Protein AF-A0A7W0L1S7-F1 (afdb_monomer_lite)

Secondary structure (DSSP, 8-state):
--PPPPEEEEEEETTEEEEEEEPPSB---BPPPB--SS-EEEEESS--EEEEETTEEEEE-TTEEEEE-TT--BEEEE-S-B-

Sequence (83 aa):
MAGEPLHLETHGIDLGYVELYRYPPGPGGEVPKHAHAEYQFCFSVDFPGEYNYRGERHPVPVQSVSVIHPGEVHAARDLDDRQ

Radius of gyration: 13.08 Å; chains: 1; bounding box: 27×36×24 Å

pLDDT: mean 85.47, std 14.7, range [31.34, 97.88]

Structure (mmCIF, N/CA/C/O backbone):
data_AF-A0A7W0L1S7-F1
#
_entry.id   AF-A0A7W0L1S7-F1
#
loop_
_atom_site.group_PDB
_atom_site.id
_atom_site.type_symbol
_atom_site.label_atom_id
_atom_site.label_alt_id
_atom_site.label_comp_id
_atom_site.label_asym_id
_atom_site.label_entity_id
_atom_site.label_seq_id
_atom_site.pdbx_PDB_ins_code
_atom_site.Cartn_x
_atom_site.Cartn_y
_atom_site.Cartn_z
_atom_site.occupancy
_atom_site.B_iso_or_equiv
_atom_site.auth_seq_id
_atom_site.auth_comp_id
_atom_site.auth_asym_id
_atom_site.auth_atom_id
_atom_site.pdbx_PDB_model_num
ATOM 1 N N . MET A 1 1 ? 7.783 22.130 -2.808 1.00 31.34 1 MET A N 1
ATOM 2 C CA . MET A 1 1 ? 8.419 22.394 -1.501 1.00 31.34 1 MET A CA 1
ATOM 3 C C . MET A 1 1 ? 8.871 21.046 -0.980 1.00 31.34 1 MET A C 1
ATOM 5 O O . MET A 1 1 ? 8.028 20.169 -0.862 1.00 31.34 1 MET A O 1
ATOM 9 N N . ALA A 1 2 ? 10.180 20.834 -0.854 1.00 37.75 2 ALA A N 1
ATOM 10 C CA . ALA A 1 2 ? 10.744 19.543 -0.469 1.00 37.75 2 ALA A CA 1
ATOM 11 C C . ALA A 1 2 ? 10.323 19.227 0.975 1.00 37.75 2 ALA A C 1
ATOM 13 O O . ALA A 1 2 ? 10.708 19.954 1.886 1.00 37.75 2 ALA A O 1
ATOM 14 N N . GLY A 1 3 ? 9.463 18.219 1.148 1.00 39.69 3 GLY A N 1
ATOM 15 C CA . GLY A 1 3 ? 9.092 17.702 2.463 1.00 39.69 3 GLY A CA 1
ATOM 16 C C . GLY A 1 3 ? 10.302 17.048 3.124 1.00 39.69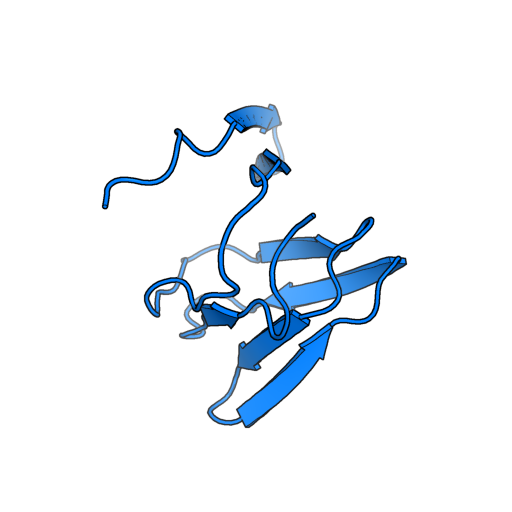 3 GLY A C 1
ATOM 17 O O . GLY A 1 3 ? 11.167 16.513 2.429 1.00 39.69 3 GLY A O 1
ATOM 18 N N . GLU A 1 4 ? 10.380 17.147 4.447 1.00 41.94 4 GLU A N 1
ATOM 19 C CA . GLU A 1 4 ? 11.438 16.537 5.253 1.00 41.94 4 GLU A CA 1
ATOM 20 C C . GLU A 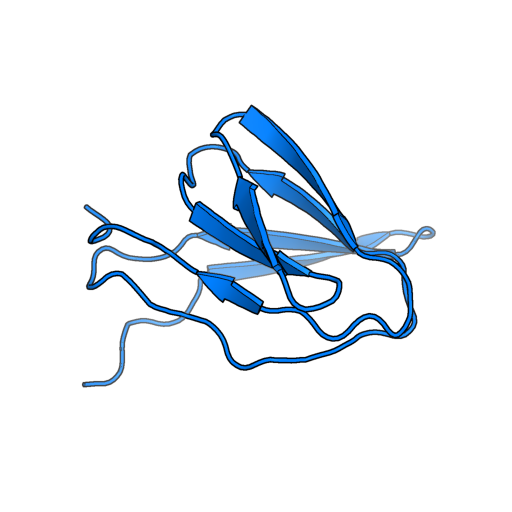1 4 ? 11.637 15.044 4.927 1.00 41.94 4 GLU A C 1
ATOM 22 O O . GLU A 1 4 ? 10.693 14.378 4.485 1.00 41.94 4 GLU A O 1
ATOM 27 N N . PRO A 1 5 ? 12.859 14.506 5.102 1.00 46.19 5 PRO A N 1
ATOM 28 C CA . PRO A 1 5 ? 13.155 13.138 4.714 1.00 46.19 5 PRO A CA 1
ATOM 29 C C . PRO A 1 5 ? 12.285 12.151 5.494 1.00 46.19 5 PRO A C 1
ATOM 31 O O . PRO A 1 5 ? 12.185 12.210 6.717 1.00 46.19 5 PRO A O 1
ATOM 34 N N . LEU A 1 6 ? 11.698 11.213 4.753 1.00 57.62 6 LEU A N 1
ATOM 35 C CA . LEU A 1 6 ? 11.132 9.982 5.281 1.00 57.62 6 LEU A CA 1
ATOM 36 C C . LEU A 1 6 ? 12.144 9.345 6.236 1.00 57.62 6 LEU A C 1
ATOM 38 O O . LEU A 1 6 ? 13.260 9.028 5.814 1.00 57.62 6 LEU A O 1
ATOM 42 N N . HIS A 1 7 ? 11.787 9.162 7.507 1.00 60.59 7 HIS A N 1
ATOM 43 C CA . HIS A 1 7 ? 12.623 8.342 8.373 1.00 60.59 7 HIS A CA 1
ATOM 44 C C . HIS A 1 7 ? 12.346 6.885 8.017 1.00 60.59 7 HIS A C 1
ATOM 46 O O . HIS A 1 7 ? 11.298 6.349 8.380 1.00 60.59 7 HIS A O 1
ATOM 52 N N . LEU A 1 8 ? 13.259 6.311 7.236 1.00 65.00 8 LEU A N 1
ATOM 53 C CA . LEU A 1 8 ? 13.272 4.912 6.846 1.00 65.00 8 LEU A CA 1
ATOM 54 C C . LEU A 1 8 ? 14.327 4.195 7.680 1.00 65.00 8 LEU A C 1
ATOM 56 O O . LEU A 1 8 ? 15.520 4.484 7.574 1.00 65.00 8 LEU A O 1
ATOM 60 N N . GLU A 1 9 ? 13.878 3.254 8.496 1.00 73.38 9 GLU A N 1
ATOM 61 C CA . GLU A 1 9 ? 14.756 2.328 9.198 1.00 73.38 9 GLU A CA 1
ATOM 62 C C . GLU A 1 9 ? 14.608 0.949 8.551 1.00 73.38 9 GLU A C 1
ATOM 64 O O . GLU A 1 9 ? 13.542 0.337 8.639 1.00 73.38 9 GLU A O 1
ATOM 69 N N . THR A 1 10 ? 15.661 0.482 7.873 1.00 73.81 10 THR A N 1
ATOM 70 C CA . THR A 1 10 ? 15.672 -0.808 7.168 1.00 73.81 10 THR A CA 1
ATOM 71 C C . THR A 1 10 ? 16.550 -1.810 7.906 1.00 73.81 10 THR A C 1
ATOM 73 O O . THR A 1 10 ? 17.746 -1.580 8.095 1.00 73.81 10 THR A O 1
ATOM 76 N N . HIS A 1 11 ? 15.981 -2.961 8.253 1.00 76.62 11 HIS A N 1
ATOM 77 C CA . HIS A 1 11 ? 16.717 -4.090 8.815 1.00 76.62 11 HIS A CA 1
ATOM 78 C C . HIS A 1 11 ? 16.608 -5.305 7.897 1.00 76.62 11 HIS A C 1
ATOM 80 O O . HIS A 1 11 ? 15.507 -5.752 7.573 1.00 76.62 11 HIS A O 1
ATOM 86 N N . GLY A 1 12 ? 17.757 -5.848 7.492 1.00 74.88 12 GLY A N 1
ATOM 87 C CA . GLY A 1 12 ? 17.817 -7.137 6.811 1.00 74.88 12 GLY A CA 1
ATOM 88 C C . GLY A 1 12 ? 17.616 -8.276 7.809 1.00 74.88 12 GLY A C 1
ATOM 89 O O . GLY A 1 12 ? 18.272 -8.317 8.849 1.00 74.88 12 GLY A O 1
ATOM 90 N N . ILE A 1 13 ? 16.726 -9.201 7.477 1.00 70.50 13 ILE A N 1
ATOM 91 C CA . ILE A 1 13 ? 16.547 -10.484 8.159 1.00 70.50 13 ILE A CA 1
ATOM 92 C C . ILE A 1 13 ? 16.688 -11.600 7.118 1.00 70.50 13 ILE A C 1
ATOM 94 O O . ILE A 1 13 ? 16.492 -11.358 5.929 1.00 70.50 13 ILE A O 1
ATOM 98 N N . ASP A 1 14 ? 16.963 -12.837 7.535 1.00 71.81 14 ASP A N 1
ATOM 99 C CA . ASP A 1 14 ? 17.123 -13.980 6.608 1.00 71.81 14 ASP A CA 1
ATOM 100 C C . ASP A 1 14 ? 15.900 -14.220 5.689 1.00 71.81 14 ASP A C 1
ATOM 102 O O . ASP A 1 14 ? 15.989 -14.940 4.697 1.00 71.81 14 ASP A O 1
ATOM 106 N N . LEU A 1 15 ? 14.755 -13.608 6.009 1.00 69.75 15 LEU A N 1
ATOM 107 C CA . LEU A 1 15 ? 13.478 -13.724 5.303 1.00 69.75 15 LEU A CA 1
ATOM 108 C C . LEU A 1 15 ? 13.097 -12.488 4.458 1.00 69.75 15 LEU A C 1
ATOM 110 O O . LEU A 1 15 ? 12.054 -12.525 3.809 1.00 69.75 15 LEU A O 1
ATOM 114 N N . GLY A 1 16 ? 13.886 -11.404 4.458 1.00 80.69 16 GLY A N 1
ATOM 115 C CA . GLY A 1 16 ? 13.586 -10.179 3.700 1.00 80.69 16 GLY A CA 1
ATOM 116 C C . GLY A 1 16 ? 14.041 -8.879 4.374 1.00 80.69 16 GLY A C 1
ATOM 117 O O . GLY A 1 16 ? 14.930 -8.876 5.225 1.00 80.69 16 GLY A O 1
ATOM 118 N N . TYR A 1 17 ? 13.414 -7.764 3.993 1.00 86.25 17 TYR A N 1
ATOM 119 C CA . TYR A 1 17 ? 13.644 -6.440 4.580 1.00 86.25 17 TYR A CA 1
ATOM 120 C C . TYR A 1 17 ? 12.439 -6.016 5.416 1.00 86.25 17 TYR A C 1
ATOM 122 O O . TYR A 1 17 ? 11.295 -6.180 4.995 1.00 86.25 17 TYR A O 1
ATOM 130 N N . VAL A 1 18 ? 12.701 -5.455 6.595 1.00 87.31 18 VAL A N 1
ATOM 131 C CA . VAL A 1 18 ? 11.690 -4.753 7.389 1.00 87.31 18 VAL A CA 1
ATOM 132 C C . VAL A 1 18 ? 11.982 -3.270 7.315 1.00 87.31 18 VAL A C 1
ATOM 134 O O . VAL A 1 18 ? 13.103 -2.850 7.594 1.00 87.31 18 VAL A O 1
ATOM 137 N N . GLU A 1 19 ? 10.960 -2.502 6.964 1.00 86.25 19 GLU A N 1
ATOM 138 C CA . GLU A 1 19 ? 11.022 -1.056 6.829 1.00 86.25 19 GLU A CA 1
ATOM 139 C C . GLU A 1 19 ? 9.986 -0.411 7.748 1.00 86.25 19 GLU A C 1
ATOM 141 O O . GLU A 1 19 ? 8.803 -0.760 7.704 1.00 86.25 19 GLU A O 1
ATOM 146 N N . LEU A 1 20 ? 10.430 0.530 8.583 1.00 86.81 20 LEU A N 1
ATOM 147 C CA . LEU A 1 20 ? 9.541 1.385 9.364 1.00 86.81 20 LEU A CA 1
ATOM 148 C C . LEU A 1 20 ? 9.488 2.772 8.733 1.00 86.81 20 LEU A C 1
ATOM 150 O O . LEU A 1 20 ? 10.514 3.433 8.591 1.00 86.81 20 LEU A O 1
ATOM 154 N N . TYR A 1 21 ? 8.276 3.210 8.412 1.00 84.44 21 TYR A N 1
ATOM 155 C CA . TYR A 1 21 ? 8.007 4.508 7.820 1.00 84.44 21 TYR A CA 1
ATOM 156 C C . TYR A 1 21 ? 7.384 5.437 8.860 1.00 84.44 21 TYR A C 1
ATOM 158 O O . TYR A 1 21 ? 6.331 5.136 9.421 1.00 84.44 21 TYR A O 1
ATOM 166 N N . ARG A 1 22 ? 8.023 6.584 9.103 1.00 84.50 22 ARG A N 1
ATOM 167 C CA . ARG A 1 22 ? 7.425 7.706 9.840 1.00 84.50 22 ARG A CA 1
ATOM 168 C C . ARG A 1 22 ? 7.397 8.933 8.947 1.00 84.50 22 ARG A C 1
ATOM 170 O O . ARG A 1 22 ? 8.446 9.455 8.567 1.00 84.50 22 ARG A O 1
ATOM 177 N N . TYR A 1 23 ? 6.189 9.367 8.611 1.00 80.69 23 TYR A N 1
ATOM 178 C CA . TYR A 1 23 ? 5.970 10.541 7.781 1.00 80.69 23 TYR A CA 1
ATOM 179 C C . TYR A 1 23 ? 5.856 11.792 8.663 1.00 80.69 23 TYR A C 1
ATOM 181 O O . TYR A 1 23 ? 5.120 11.762 9.648 1.00 80.69 23 TYR A O 1
ATOM 189 N N . PRO A 1 24 ? 6.552 12.894 8.332 1.00 84.44 24 PRO A N 1
ATOM 190 C CA . PRO A 1 24 ? 6.377 14.160 9.036 1.00 84.44 24 PRO A CA 1
ATOM 191 C C . PRO A 1 24 ? 4.980 14.749 8.761 1.00 84.44 24 PRO A C 1
ATOM 193 O O . PRO A 1 24 ? 4.353 14.371 7.757 1.00 84.44 24 PRO A O 1
ATOM 196 N N . PRO A 1 25 ? 4.524 15.712 9.584 1.00 88.19 25 PRO A N 1
ATOM 197 C CA . PRO A 1 25 ? 3.342 16.511 9.283 1.00 88.19 25 PRO A CA 1
ATOM 198 C C . PRO A 1 25 ? 3.435 17.141 7.891 1.00 88.19 25 PRO A C 1
ATOM 200 O O . PRO A 1 25 ? 4.513 17.546 7.439 1.00 88.19 25 PRO A O 1
ATOM 203 N N . GLY A 1 26 ? 2.313 17.230 7.187 1.00 89.44 26 GLY A N 1
ATOM 204 C CA . GLY A 1 26 ? 2.289 17.754 5.827 1.00 89.44 26 GLY A CA 1
ATOM 205 C C . GLY A 1 26 ? 1.085 17.294 5.017 1.00 89.44 26 GLY A C 1
ATOM 206 O O . GLY A 1 26 ? 0.279 16.501 5.498 1.00 89.44 26 GLY A O 1
ATOM 207 N N . PRO A 1 27 ? 0.955 17.780 3.773 1.00 89.94 27 PRO A N 1
ATOM 208 C CA . PRO A 1 27 ? -0.205 17.472 2.960 1.00 89.94 27 PRO A CA 1
ATOM 209 C C . PRO A 1 27 ? -0.312 15.973 2.679 1.00 89.94 27 PRO A C 1
ATOM 211 O O . PRO A 1 27 ? 0.707 15.295 2.469 1.00 89.94 27 PRO A O 1
ATOM 214 N N . GLY A 1 28 ? -1.547 15.483 2.619 1.00 89.06 28 GLY A N 1
ATO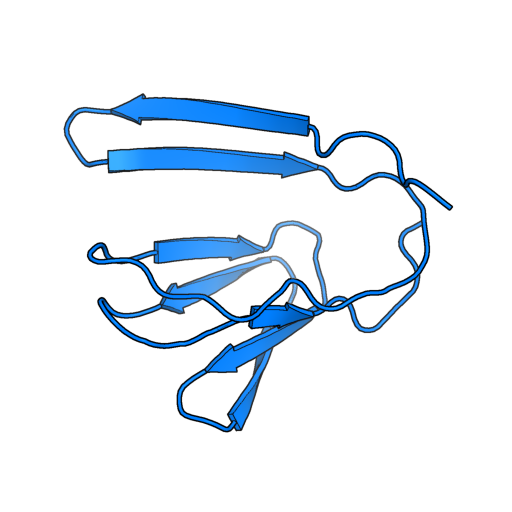M 215 C CA . GLY A 1 28 ? -1.819 14.151 2.094 1.00 89.06 28 GLY A CA 1
ATOM 216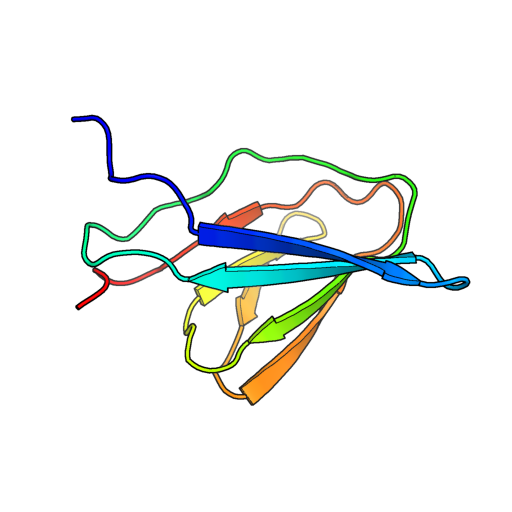 C C . GLY A 1 28 ? -1.280 14.013 0.665 1.00 89.06 28 GLY A C 1
ATOM 217 O O . GLY A 1 28 ? -1.200 14.987 -0.093 1.00 89.06 28 GLY A O 1
ATOM 218 N N . GLY A 1 29 ? -0.854 12.815 0.280 1.00 89.75 29 GLY A N 1
ATOM 219 C CA . GLY A 1 29 ? -0.201 12.603 -1.005 1.00 89.75 29 GLY A CA 1
ATOM 220 C C . GLY A 1 29 ? -0.236 11.158 -1.461 1.00 89.75 29 GLY A C 1
ATOM 221 O O . GLY A 1 29 ? -0.491 10.246 -0.688 1.00 89.75 29 GLY A O 1
ATOM 222 N N . GLU A 1 30 ? 0.017 10.958 -2.749 1.00 91.56 30 GLU A N 1
ATOM 223 C CA . GLU A 1 30 ? 0.168 9.633 -3.338 1.00 91.56 30 GLU A CA 1
ATOM 224 C C . GLU A 1 30 ? 1.635 9.403 -3.697 1.00 91.56 30 GLU A C 1
ATOM 226 O O . GLU A 1 30 ? 2.268 10.249 -4.339 1.00 91.56 30 GLU A O 1
ATOM 231 N N . VAL A 1 31 ? 2.173 8.251 -3.295 1.00 90.56 31 VAL A N 1
ATOM 232 C CA . VAL A 1 31 ? 3.509 7.841 -3.734 1.00 90.56 31 VAL A CA 1
ATOM 233 C C . VAL A 1 31 ? 3.469 7.405 -5.202 1.00 90.56 31 VAL A C 1
ATOM 235 O O . VAL A 1 31 ? 2.450 6.890 -5.669 1.00 90.56 31 VAL A O 1
ATOM 238 N N . PRO A 1 32 ? 4.566 7.566 -5.962 1.00 93.81 32 PRO A N 1
ATOM 239 C CA . PRO A 1 32 ? 4.625 7.074 -7.332 1.00 93.81 32 PRO A CA 1
ATOM 240 C C . PRO A 1 32 ? 4.299 5.580 -7.424 1.00 93.81 32 PRO A C 1
ATOM 242 O O . PRO A 1 32 ? 4.741 4.782 -6.595 1.00 93.81 32 PRO A O 1
ATOM 245 N N . LYS A 1 33 ? 3.558 5.200 -8.472 1.00 95.50 33 LYS A N 1
ATOM 246 C CA . LYS A 1 33 ? 3.261 3.795 -8.766 1.00 95.50 33 LYS A CA 1
ATOM 247 C C . LYS A 1 33 ? 4.540 3.015 -9.031 1.00 95.50 33 LYS A C 1
ATOM 249 O O . LYS A 1 33 ? 5.383 3.460 -9.810 1.00 95.50 33 LYS A O 1
ATOM 254 N N . HIS A 1 34 ? 4.648 1.843 -8.429 1.00 96.38 34 HIS A N 1
ATOM 255 C CA . HIS A 1 34 ? 5.803 0.965 -8.569 1.00 96.38 34 HIS A CA 1
ATOM 256 C C . HIS A 1 34 ? 5.406 -0.497 -8.332 1.00 96.38 34 HIS A C 1
ATOM 258 O O . HIS A 1 34 ? 4.256 -0.791 -8.009 1.00 96.38 34 HIS A O 1
ATOM 264 N N . ALA A 1 35 ? 6.344 -1.415 -8.546 1.00 96.81 35 ALA A N 1
ATOM 265 C CA . ALA A 1 35 ? 6.176 -2.843 -8.305 1.00 96.81 35 ALA A CA 1
ATOM 266 C C . ALA A 1 35 ? 7.506 -3.438 -7.833 1.00 96.81 35 ALA A C 1
ATOM 268 O O . ALA A 1 35 ? 8.569 -2.930 -8.195 1.00 96.81 35 ALA A O 1
ATOM 269 N N . HIS A 1 36 ? 7.426 -4.536 -7.084 1.00 93.50 36 HIS A N 1
ATOM 270 C CA . HIS A 1 36 ? 8.576 -5.277 -6.558 1.00 93.50 36 HIS A CA 1
ATOM 271 C C . HIS A 1 36 ? 8.482 -6.750 -6.960 1.00 93.50 36 HIS A C 1
ATOM 273 O O . HIS A 1 36 ? 7.400 -7.225 -7.316 1.00 93.50 36 HIS A O 1
ATOM 279 N N . ALA A 1 37 ? 9.600 -7.478 -6.935 1.00 95.12 37 ALA A N 1
ATOM 280 C CA . ALA A 1 37 ? 9.610 -8.913 -7.241 1.00 95.12 37 ALA A CA 1
ATOM 281 C C . ALA A 1 37 ? 9.183 -9.766 -6.033 1.00 95.12 37 ALA A C 1
ATOM 283 O O . ALA A 1 37 ? 8.824 -10.935 -6.177 1.00 95.12 37 ALA A O 1
ATOM 284 N N . GLU A 1 38 ? 9.216 -9.177 -4.845 1.00 93.62 38 GLU A N 1
ATOM 285 C CA . GLU A 1 38 ? 8.914 -9.794 -3.567 1.00 93.62 38 GLU A CA 1
ATOM 286 C C . GLU A 1 38 ? 7.451 -9.565 -3.160 1.00 93.62 38 GLU A C 1
ATOM 288 O O . GLU A 1 38 ? 6.756 -8.685 -3.673 1.00 93.62 38 GLU A O 1
ATOM 293 N N . TYR A 1 39 ? 6.974 -10.359 -2.198 1.00 95.00 39 TYR A N 1
ATOM 294 C CA . TYR A 1 39 ? 5.762 -10.002 -1.466 1.00 95.00 39 TYR A CA 1
ATOM 295 C C . TYR A 1 39 ? 6.046 -8.807 -0.559 1.00 95.00 39 TYR A C 1
ATOM 297 O O . TYR A 1 39 ? 7.047 -8.801 0.157 1.00 95.00 39 TYR A O 1
ATOM 305 N N . GLN A 1 40 ? 5.116 -7.857 -0.510 1.00 94.31 40 GLN A N 1
ATOM 306 C CA . GLN A 1 40 ? 5.144 -6.774 0.468 1.00 94.31 40 GLN A CA 1
ATOM 307 C C . GLN A 1 40 ? 3.991 -6.942 1.455 1.00 94.31 40 GLN A C 1
ATOM 309 O O . GLN A 1 40 ? 2.820 -6.988 1.072 1.00 94.31 40 GLN A O 1
ATOM 314 N N . PHE A 1 41 ? 4.338 -7.004 2.738 1.00 93.88 41 PHE A N 1
ATOM 315 C CA . PHE A 1 41 ? 3.397 -7.005 3.852 1.00 93.88 41 PHE A CA 1
ATOM 316 C C . PHE A 1 41 ? 3.492 -5.654 4.552 1.00 93.88 41 PHE A C 1
ATOM 318 O O . PHE A 1 41 ? 4.564 -5.269 5.012 1.00 93.88 41 PHE A O 1
ATOM 325 N N . CYS A 1 42 ? 2.382 -4.929 4.632 1.00 92.12 42 CYS A N 1
ATOM 326 C CA . CYS A 1 42 ? 2.341 -3.613 5.259 1.00 92.12 42 CYS A CA 1
ATOM 327 C C . CYS A 1 42 ? 1.363 -3.641 6.430 1.00 92.12 42 CYS A C 1
ATOM 329 O O . CYS A 1 42 ? 0.179 -3.914 6.232 1.00 92.12 42 CYS A O 1
ATOM 331 N N . PHE A 1 43 ? 1.853 -3.363 7.637 1.00 92.31 43 PHE A N 1
ATOM 332 C CA . PHE A 1 43 ? 1.004 -3.125 8.799 1.00 92.31 43 PHE A CA 1
ATOM 333 C C . PHE A 1 43 ? 0.798 -1.619 8.964 1.00 92.31 43 PHE A C 1
ATOM 335 O O . PHE A 1 43 ? 1.743 -0.895 9.276 1.00 92.31 43 PHE A O 1
ATOM 342 N N . SER A 1 44 ? -0.430 -1.150 8.742 1.00 91.12 44 SER A N 1
ATOM 343 C CA . SER A 1 44 ? -0.793 0.243 8.998 1.00 91.12 44 SER A CA 1
ATOM 344 C C . SER A 1 44 ? -1.006 0.433 10.497 1.00 91.12 44 SER A C 1
ATOM 346 O O . SER A 1 44 ? -1.919 -0.158 11.068 1.00 91.12 44 SER A O 1
ATOM 348 N N . VAL A 1 45 ? -0.158 1.229 11.149 1.00 86.38 45 VAL A N 1
ATOM 349 C CA . VAL A 1 45 ? -0.245 1.484 12.598 1.00 86.38 45 VAL A CA 1
ATOM 350 C C . VAL A 1 45 ? -1.240 2.609 12.880 1.00 86.38 45 VAL A C 1
ATOM 352 O O . VAL A 1 45 ? -2.214 2.413 13.605 1.00 86.38 45 VAL A O 1
ATOM 355 N N . ASP A 1 46 ? -1.010 3.764 12.266 1.00 83.19 46 ASP A N 1
ATOM 356 C CA . ASP A 1 46 ? -1.726 5.029 12.458 1.00 83.19 46 ASP A CA 1
ATOM 357 C C . ASP A 1 46 ? -2.024 5.728 11.121 1.00 83.19 46 ASP A C 1
ATOM 359 O O . ASP A 1 46 ? -2.288 6.927 11.076 1.00 83.19 46 ASP A O 1
ATOM 363 N N . PHE A 1 47 ? -2.012 4.961 10.029 1.00 72.25 47 PHE A N 1
ATOM 364 C CA . PHE A 1 47 ? -2.121 5.462 8.668 1.00 72.25 47 PHE A CA 1
ATOM 365 C C . PHE A 1 47 ? -3.482 5.114 8.033 1.00 72.25 47 PHE A C 1
ATOM 367 O O . PHE A 1 47 ? -3.633 4.028 7.460 1.00 72.25 47 PHE A O 1
ATOM 374 N N . PRO A 1 48 ? -4.501 5.990 8.128 1.00 75.56 48 PRO A N 1
ATOM 375 C CA . PRO A 1 48 ? -5.722 5.840 7.349 1.00 75.56 48 PRO A CA 1
ATOM 376 C C . PRO A 1 48 ? -5.459 6.307 5.911 1.00 75.56 48 PRO A C 1
ATOM 378 O O . PRO A 1 48 ? -5.338 7.499 5.638 1.00 75.56 48 PRO A O 1
ATOM 381 N N . GLY A 1 49 ? -5.362 5.363 4.979 1.00 90.38 49 GLY A N 1
ATOM 382 C CA . GLY A 1 49 ? -5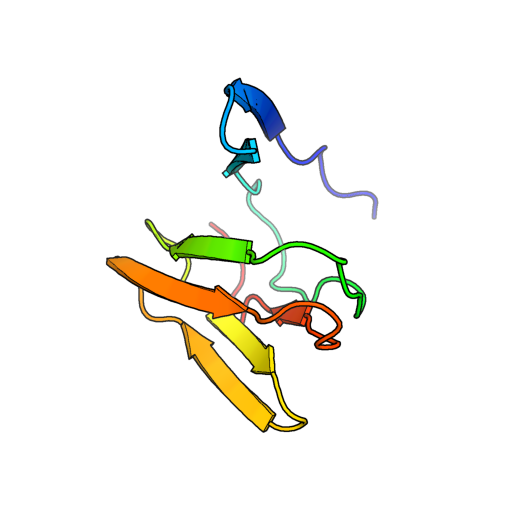.069 5.678 3.581 1.00 90.38 49 GLY A CA 1
ATOM 383 C C . GLY A 1 49 ? -5.698 4.697 2.608 1.00 90.38 49 GLY A C 1
ATOM 384 O O . GLY A 1 49 ? -6.612 3.949 2.950 1.00 90.38 49 GLY A O 1
ATOM 385 N N . GLU A 1 50 ? -5.199 4.690 1.379 1.00 94.94 50 GLU A N 1
ATOM 386 C CA . GLU A 1 50 ? -5.621 3.760 0.334 1.00 94.94 50 GLU A CA 1
ATOM 387 C C . GLU A 1 50 ? -4.420 3.174 -0.404 1.00 94.94 50 GLU A C 1
ATOM 389 O O . GLU A 1 50 ? -3.405 3.844 -0.590 1.00 94.94 50 GLU A O 1
ATOM 394 N N . TYR A 1 51 ? -4.574 1.957 -0.922 1.00 95.19 51 TYR A N 1
ATOM 395 C CA . TYR A 1 51 ? -3.711 1.431 -1.976 1.00 95.19 51 TYR A CA 1
ATOM 396 C C . TYR A 1 51 ? -4.432 1.466 -3.321 1.00 95.19 51 TYR A C 1
ATOM 398 O O . TYR A 1 51 ? -5.584 1.046 -3.431 1.00 95.19 51 TYR A O 1
ATOM 406 N N . ASN A 1 52 ? -3.740 1.900 -4.377 1.00 96.62 52 ASN A N 1
ATOM 407 C CA . ASN A 1 52 ? -4.056 1.412 -5.716 1.00 96.62 52 ASN A CA 1
ATOM 408 C C . ASN A 1 52 ? -3.524 -0.016 -5.838 1.00 96.62 52 ASN A C 1
ATOM 410 O O . ASN A 1 52 ? -2.324 -0.217 -5.680 1.00 96.62 52 ASN A O 1
ATOM 414 N N . TYR A 1 53 ? -4.395 -0.983 -6.099 1.00 96.50 53 TYR A N 1
ATOM 415 C CA . TYR A 1 53 ? -4.040 -2.395 -6.234 1.00 96.50 53 TYR A CA 1
ATOM 416 C C . TYR A 1 53 ? -5.029 -3.054 -7.199 1.00 96.50 53 TYR A C 1
ATOM 418 O O . TYR A 1 53 ? -6.228 -2.793 -7.127 1.00 96.50 53 TYR A O 1
ATOM 426 N N . ARG A 1 54 ? -4.538 -3.849 -8.157 1.00 95.44 54 ARG A N 1
ATOM 427 C CA . ARG A 1 54 ? -5.335 -4.473 -9.233 1.00 95.44 54 ARG A CA 1
ATOM 428 C C . ARG A 1 54 ? -6.205 -3.491 -10.019 1.00 95.44 54 ARG A C 1
ATOM 430 O O . ARG A 1 54 ? -7.292 -3.823 -10.481 1.00 95.44 54 ARG A O 1
ATOM 437 N N . GLY A 1 55 ? -5.709 -2.266 -10.180 1.00 94.56 55 GLY A N 1
ATOM 438 C CA . GLY A 1 55 ? -6.406 -1.194 -10.890 1.00 94.56 55 GLY A CA 1
ATOM 439 C C . GLY A 1 55 ? -7.491 -0.476 -10.082 1.00 94.56 55 GLY A C 1
ATOM 440 O O . GLY A 1 55 ? -7.995 0.540 -10.555 1.00 94.56 55 GLY A O 1
ATOM 441 N N . GLU A 1 56 ? -7.795 -0.913 -8.859 1.00 96.81 56 GLU A N 1
ATOM 442 C CA . GLU A 1 56 ? -8.820 -0.316 -7.997 1.00 96.81 56 GLU A CA 1
ATOM 443 C C . GLU A 1 56 ? -8.202 0.384 -6.779 1.00 96.81 56 GLU A C 1
ATOM 445 O O . GLU A 1 56 ? -7.003 0.266 -6.512 1.00 96.81 56 GLU A O 1
ATOM 450 N N . ARG A 1 57 ? -9.000 1.194 -6.074 1.00 96.19 57 ARG A N 1
ATOM 451 C CA . ARG A 1 57 ? -8.611 1.825 -4.805 1.00 96.19 57 ARG A CA 1
ATOM 452 C C . ARG A 1 57 ? -9.199 1.020 -3.658 1.00 96.19 57 ARG A C 1
ATOM 454 O O . ARG A 1 57 ? -10.412 0.836 -3.592 1.00 96.19 57 ARG A O 1
ATOM 461 N N . HIS A 1 58 ? -8.336 0.567 -2.760 1.00 95.50 58 HIS A N 1
ATOM 462 C CA . HIS A 1 58 ? -8.723 -0.179 -1.573 1.00 95.50 58 HIS A CA 1
ATOM 463 C C . HIS A 1 58 ? -8.380 0.632 -0.325 1.00 95.50 58 HIS A C 1
ATOM 465 O O . HIS A 1 58 ? -7.229 1.057 -0.198 1.00 95.50 58 HIS A O 1
ATOM 471 N N . PRO A 1 59 ? -9.332 0.835 0.602 1.00 94.25 59 PRO A N 1
ATOM 472 C CA . PRO A 1 59 ? -9.039 1.491 1.864 1.00 94.25 59 PRO A CA 1
ATOM 473 C C . PRO A 1 59 ? -8.091 0.632 2.701 1.00 94.25 59 PRO A C 1
ATOM 475 O O . PRO A 1 59 ? -8.192 -0.596 2.727 1.00 94.25 59 PRO A O 1
ATOM 478 N N . VAL A 1 60 ? -7.205 1.303 3.423 1.00 92.56 60 VAL A N 1
ATOM 479 C CA . VAL A 1 60 ? -6.287 0.736 4.406 1.00 92.56 60 VAL A CA 1
ATOM 480 C C . VAL A 1 60 ? -6.676 1.317 5.760 1.00 92.56 60 VAL A C 1
ATOM 482 O O . VAL A 1 60 ? -6.262 2.428 6.100 1.00 92.56 60 VAL A O 1
ATOM 485 N N . PRO A 1 61 ? -7.513 0.610 6.536 1.00 90.38 61 PRO A N 1
ATOM 486 C CA . PRO A 1 61 ? -7.827 1.021 7.893 1.00 90.38 61 PRO A CA 1
ATOM 487 C C . PRO A 1 61 ? -6.568 1.049 8.761 1.00 90.38 61 PRO A C 1
ATOM 489 O O . PRO A 1 61 ? -5.641 0.259 8.556 1.00 90.38 61 PRO A O 1
ATOM 492 N N . VAL A 1 62 ? -6.570 1.895 9.788 1.00 90.94 62 VAL A N 1
ATOM 493 C CA . VAL A 1 62 ? -5.578 1.795 10.864 1.00 90.94 62 VAL A CA 1
ATOM 494 C C . VAL A 1 62 ? -5.637 0.402 11.499 1.00 90.94 62 VAL A C 1
ATOM 496 O O . VAL A 1 62 ? -6.697 -0.223 11.557 1.00 90.94 62 VAL A O 1
ATOM 499 N N . GLN A 1 63 ? -4.496 -0.085 11.977 1.00 92.31 63 GLN A N 1
ATOM 500 C CA . GLN A 1 63 ? -4.336 -1.402 12.601 1.00 92.31 63 GLN A CA 1
ATOM 501 C C . GLN A 1 63 ? -4.703 -2.581 11.682 1.00 92.31 63 GLN A C 1
ATOM 503 O O . GLN A 1 63 ? -5.146 -3.631 12.151 1.00 92.31 63 GLN A O 1
ATOM 508 N N . SER A 1 64 ? -4.502 -2.427 10.371 1.00 93.00 64 SER A N 1
ATOM 509 C CA . SER A 1 64 ? -4.751 -3.474 9.375 1.00 93.00 64 SER A CA 1
ATOM 510 C C . SER A 1 64 ? -3.470 -3.940 8.681 1.00 93.00 64 SER A C 1
ATOM 512 O O . SER A 1 64 ? -2.463 -3.231 8.650 1.00 93.00 64 SER A O 1
ATOM 514 N N . VAL A 1 65 ? -3.513 -5.152 8.118 1.00 93.94 65 VAL A N 1
ATOM 515 C CA . VAL A 1 65 ? -2.438 -5.704 7.285 1.00 93.94 65 VAL A CA 1
ATOM 516 C C . VAL A 1 65 ? -2.882 -5.711 5.828 1.00 93.94 65 VAL A C 1
ATOM 518 O O . VAL A 1 65 ? -3.921 -6.276 5.493 1.00 93.94 65 VAL A O 1
ATOM 521 N N . SER A 1 66 ? -2.058 -5.125 4.964 1.00 94.19 66 SER A N 1
ATOM 522 C CA . SER A 1 66 ? -2.176 -5.217 3.509 1.00 94.19 66 SER A CA 1
ATOM 523 C C . SER A 1 66 ? -1.110 -6.152 2.948 1.00 94.19 66 SER A C 1
ATOM 525 O O . SER A 1 66 ? 0.019 -6.186 3.444 1.00 94.19 66 SER A O 1
ATOM 527 N N . VAL A 1 67 ? -1.464 -6.892 1.896 1.00 96.06 67 VAL A N 1
ATOM 528 C CA . VAL A 1 67 ? -0.552 -7.790 1.178 1.00 96.06 67 VAL A CA 1
ATOM 529 C C . VAL A 1 67 ? -0.546 -7.414 -0.295 1.00 96.06 67 VAL A C 1
ATOM 531 O O . VAL A 1 67 ? -1.584 -7.471 -0.956 1.00 96.06 67 VAL A O 1
ATOM 534 N N . ILE A 1 68 ? 0.628 -7.067 -0.811 1.00 96.81 68 ILE A N 1
ATOM 535 C CA . ILE A 1 68 ? 0.844 -6.805 -2.231 1.00 96.81 68 ILE A CA 1
ATOM 536 C C . ILE A 1 68 ? 1.611 -7.979 -2.836 1.00 96.81 68 ILE A C 1
ATOM 538 O O . ILE A 1 68 ? 2.586 -8.469 -2.263 1.00 96.81 68 ILE A O 1
ATOM 542 N N . HIS A 1 69 ? 1.130 -8.454 -3.983 1.00 97.38 69 HIS A N 1
ATOM 543 C CA . HIS A 1 69 ? 1.714 -9.598 -4.673 1.00 97.38 69 HIS A CA 1
ATOM 544 C C . HIS A 1 69 ? 2.926 -9.176 -5.515 1.00 97.38 69 HIS A C 1
ATOM 546 O O . HIS A 1 69 ? 2.937 -8.058 -6.038 1.00 97.38 69 HIS A O 1
ATOM 552 N N . PRO A 1 70 ? 3.893 -10.087 -5.725 1.00 97.00 70 PRO A N 1
ATOM 553 C CA . PRO A 1 70 ? 4.973 -9.902 -6.683 1.00 97.00 70 PRO A CA 1
ATOM 554 C C . PRO A 1 70 ? 4.487 -9.387 -8.040 1.00 97.00 70 PRO A C 1
ATOM 556 O O . PRO A 1 70 ? 3.551 -9.935 -8.626 1.00 97.00 70 PRO A O 1
ATOM 559 N N . GLY A 1 71 ? 5.145 -8.349 -8.548 1.00 97.25 71 GLY A N 1
ATOM 560 C CA . GLY A 1 71 ? 4.875 -7.748 -9.854 1.00 97.25 71 GLY A CA 1
ATOM 561 C C . GLY A 1 71 ? 3.616 -6.882 -9.932 1.00 97.25 71 GLY A C 1
ATOM 562 O O . GLY A 1 71 ? 3.370 -6.289 -10.982 1.00 97.25 71 GLY A O 1
ATOM 563 N N . GLU A 1 72 ? 2.827 -6.769 -8.862 1.00 97.88 72 GLU A N 1
ATOM 564 C CA . GLU A 1 72 ? 1.643 -5.913 -8.865 1.00 97.88 72 GLU A CA 1
ATOM 565 C C . GLU A 1 72 ? 2.041 -4.435 -8.796 1.00 97.88 72 GLU A C 1
ATOM 567 O O . GLU A 1 72 ? 2.726 -3.998 -7.867 1.00 97.88 72 GLU A O 1
ATOM 572 N N . VAL A 1 73 ? 1.571 -3.649 -9.766 1.00 97.62 73 VAL A N 1
ATOM 573 C CA . VAL A 1 73 ? 1.759 -2.197 -9.760 1.00 97.62 73 VAL A CA 1
ATOM 574 C C . VAL A 1 73 ? 0.826 -1.577 -8.729 1.00 97.62 73 VAL A C 1
ATOM 576 O O . VAL A 1 73 ? -0.393 -1.671 -8.848 1.00 97.62 73 VAL A O 1
ATOM 579 N N . HIS A 1 74 ? 1.400 -0.892 -7.747 1.00 96.88 74 HIS A N 1
ATOM 580 C CA . HIS A 1 74 ? 0.658 -0.322 -6.633 1.00 96.88 74 HIS A CA 1
ATOM 581 C C . HIS A 1 74 ? 1.182 1.056 -6.222 1.00 96.88 74 HIS A C 1
ATOM 583 O O . HIS A 1 74 ? 2.277 1.471 -6.604 1.00 96.88 74 HIS A O 1
ATOM 589 N N . ALA A 1 75 ? 0.363 1.785 -5.465 1.00 95.81 75 ALA A N 1
ATOM 590 C CA . ALA A 1 75 ? 0.717 3.064 -4.851 1.00 95.81 75 ALA A CA 1
ATOM 591 C C . ALA A 1 75 ? -0.097 3.283 -3.576 1.00 95.81 75 ALA A C 1
ATOM 593 O O . ALA A 1 75 ? -1.318 3.122 -3.601 1.00 95.81 75 ALA A O 1
ATOM 594 N N . ALA A 1 76 ? 0.571 3.663 -2.489 1.00 93.00 76 ALA A N 1
ATOM 595 C CA . ALA A 1 76 ? -0.076 4.153 -1.276 1.00 93.00 76 ALA A CA 1
ATOM 596 C C . ALA A 1 76 ? -0.507 5.617 -1.448 1.00 93.00 76 ALA A C 1
ATOM 598 O O . ALA A 1 76 ? 0.175 6.409 -2.107 1.00 93.00 76 ALA A O 1
ATOM 599 N N . ARG A 1 77 ? -1.628 5.980 -0.835 1.00 92.31 77 ARG A N 1
ATOM 600 C CA . ARG A 1 77 ? -2.132 7.346 -0.802 1.00 92.31 77 ARG A CA 1
ATOM 601 C C . ARG A 1 77 ? -2.664 7.701 0.578 1.00 92.31 77 ARG A C 1
ATOM 603 O O . ARG A 1 77 ? -3.528 7.003 1.104 1.00 92.31 77 ARG A O 1
ATOM 610 N N . ASP A 1 78 ? -2.218 8.838 1.082 1.00 90.25 78 ASP A N 1
ATOM 611 C CA . ASP A 1 78 ? -2.772 9.512 2.249 1.00 90.25 78 ASP A CA 1
ATOM 612 C C . ASP A 1 78 ? -3.975 10.329 1.767 1.00 90.25 78 ASP A C 1
ATOM 614 O O . ASP A 1 78 ? -3.868 11.104 0.805 1.00 90.25 78 ASP A O 1
ATOM 618 N N . LEU A 1 79 ? -5.131 10.141 2.397 1.00 87.56 79 LEU A N 1
ATOM 619 C CA . LEU A 1 79 ? -6.338 10.889 2.035 1.00 87.56 79 LEU A CA 1
ATOM 620 C C . LEU A 1 79 ? -6.389 12.270 2.690 1.00 87.56 79 LEU A C 1
ATOM 622 O O . LEU A 1 79 ? -6.905 13.205 2.078 1.00 87.56 79 LEU A O 1
ATOM 626 N N . ASP A 1 80 ? -5.816 12.383 3.887 1.00 89.00 80 ASP A N 1
ATOM 627 C CA . ASP A 1 80 ? -5.859 13.570 4.732 1.00 89.00 80 ASP A CA 1
ATOM 628 C C . ASP A 1 80 ? -4.455 14.136 4.982 1.00 89.00 80 ASP A C 1
ATOM 630 O O . ASP A 1 80 ? -3.439 13.456 4.809 1.00 89.00 80 ASP A O 1
ATOM 634 N N . ASP A 1 81 ? -4.404 15.393 5.422 1.00 88.19 81 ASP A N 1
ATOM 635 C CA . ASP A 1 81 ? -3.164 16.035 5.848 1.00 88.19 81 ASP A CA 1
ATOM 636 C C . ASP A 1 81 ? -2.659 15.420 7.163 1.00 88.19 81 ASP A C 1
ATOM 638 O O . ASP A 1 81 ? -3.372 15.355 8.171 1.00 88.19 81 ASP A O 1
ATOM 642 N N . ARG A 1 82 ? -1.389 15.014 7.160 1.00 85.06 82 ARG A N 1
ATOM 643 C CA . ARG A 1 82 ? -0.669 14.480 8.318 1.00 85.06 82 ARG A CA 1
ATOM 644 C C . ARG A 1 82 ? -0.455 15.591 9.347 1.00 85.06 82 ARG A C 1
ATOM 646 O O . ARG A 1 82 ? 0.054 16.658 8.996 1.00 85.06 82 ARG A O 1
ATOM 653 N N . GLN A 1 83 ? -0.854 15.326 10.592 1.00 80.69 83 GLN A N 1
ATOM 654 C CA . GLN A 1 83 ? -0.734 16.243 11.735 1.00 80.69 83 GLN A CA 1
ATOM 655 C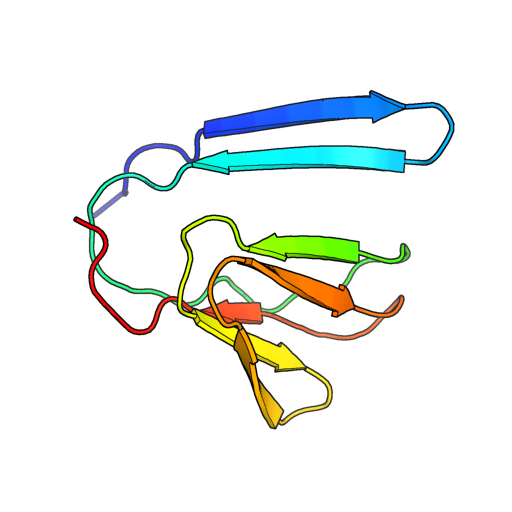 C . GLN A 1 83 ? 0.626 16.144 12.420 1.00 80.69 83 GLN A C 1
ATOM 657 O O . GLN A 1 83 ? 1.205 15.035 12.417 1.00 80.69 83 GLN A O 1
#

Foldseek 3Di:
DDADDWPWDWDDDPVGIDIDTDGDFFFKFKDDWDFAQDKDKDAAAPAFWWKCWPNDTDTDDHRDIDIHHHPITMMITGPGTGD